Protein AF-A0AAP6BKR9-F1 (afdb_monomer_lite)

Structure (mmCIF, N/CA/C/O backbone):
data_AF-A0AAP6BKR9-F1
#
_entry.id   AF-A0AAP6BKR9-F1
#
loop_
_atom_site.group_PDB
_atom_site.id
_atom_site.type_symbol
_atom_site.label_atom_id
_atom_site.label_alt_id
_atom_site.label_comp_id
_atom_site.label_asym_id
_atom_site.label_entity_id
_atom_site.label_seq_id
_atom_site.pdbx_PDB_ins_code
_atom_site.Cartn_x
_atom_site.Cartn_y
_at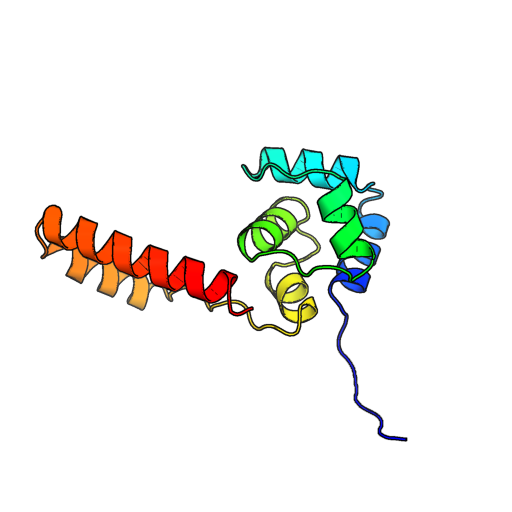om_site.Cartn_z
_atom_site.occupancy
_atom_site.B_iso_or_equiv
_atom_site.auth_seq_id
_atom_site.auth_comp_id
_atom_site.auth_asym_id
_atom_site.auth_atom_id
_atom_site.pdbx_PDB_model_num
ATOM 1 N N . MET A 1 1 ? 25.954 -23.063 -16.601 1.00 38.00 1 MET A N 1
ATOM 2 C CA . MET A 1 1 ? 24.971 -21.984 -16.818 1.00 38.00 1 MET A CA 1
ATOM 3 C C . MET A 1 1 ? 23.671 -22.504 -16.252 1.00 38.00 1 MET A C 1
ATOM 5 O O . MET A 1 1 ? 23.069 -23.370 -16.869 1.00 38.00 1 MET A O 1
ATOM 9 N N . SER A 1 2 ? 23.366 -22.144 -15.009 1.00 35.78 2 SER A N 1
ATOM 10 C CA . SER A 1 2 ? 22.210 -22.693 -14.304 1.00 35.78 2 SER A CA 1
ATOM 11 C C . SER A 1 2 ? 20.960 -21.947 -14.748 1.00 35.78 2 SER A C 1
ATOM 13 O O . SER A 1 2 ? 20.797 -20.774 -14.435 1.00 35.78 2 SER A O 1
ATOM 15 N N . ASP A 1 3 ? 20.145 -22.659 -15.511 1.00 46.28 3 ASP A N 1
ATOM 16 C CA . ASP A 1 3 ? 18.734 -22.417 -15.776 1.00 46.28 3 ASP A CA 1
ATOM 17 C C . ASP A 1 3 ? 17.964 -22.350 -14.441 1.00 46.28 3 ASP A C 1
ATOM 19 O O . ASP A 1 3 ? 17.918 -23.332 -13.696 1.00 46.28 3 ASP A O 1
ATOM 23 N N . GLN A 1 4 ? 17.427 -21.177 -14.096 1.00 46.00 4 GLN A N 1
ATOM 24 C CA . GLN A 1 4 ? 16.384 -21.019 -13.082 1.00 46.00 4 GLN A CA 1
ATOM 25 C C . GLN A 1 4 ? 15.182 -20.381 -13.782 1.00 46.00 4 GLN A C 1
ATOM 27 O O . GLN A 1 4 ? 15.300 -19.310 -14.366 1.00 46.00 4 GLN A O 1
ATOM 32 N N . GLY A 1 5 ? 14.034 -21.061 -13.763 1.00 46.97 5 GLY A N 1
ATOM 33 C CA . GLY A 1 5 ? 12.778 -20.587 -14.350 1.00 46.97 5 GLY A CA 1
ATOM 34 C C . GLY A 1 5 ? 12.197 -19.417 -13.557 1.00 46.97 5 GLY A C 1
ATOM 35 O O . GLY A 1 5 ? 11.350 -19.609 -12.685 1.00 46.97 5 GLY A O 1
ATOM 36 N N . GLU A 1 6 ? 12.710 -18.221 -13.826 1.00 54.66 6 GLU A N 1
ATOM 37 C CA . GLU A 1 6 ? 12.473 -16.994 -13.066 1.00 54.66 6 GLU A CA 1
ATOM 38 C C . GLU A 1 6 ? 11.064 -16.429 -13.315 1.00 54.66 6 GLU A C 1
ATOM 40 O O . GLU A 1 6 ? 10.666 -16.153 -14.445 1.00 54.66 6 GLU A O 1
ATOM 45 N N . GLY A 1 7 ? 10.274 -16.284 -12.247 1.00 74.56 7 GLY A N 1
ATOM 46 C CA . GLY A 1 7 ? 8.974 -15.612 -12.306 1.00 74.56 7 GLY A CA 1
ATOM 47 C C . GLY A 1 7 ? 9.101 -14.110 -12.597 1.00 74.56 7 GLY A C 1
ATOM 48 O O . GLY A 1 7 ? 10.150 -13.520 -12.360 1.00 74.56 7 GLY A O 1
ATOM 49 N N . GLU A 1 8 ? 8.009 -13.497 -13.074 1.00 88.88 8 GLU A N 1
ATOM 50 C CA . GLU A 1 8 ? 7.897 -12.051 -13.347 1.00 88.88 8 GLU A CA 1
ATOM 51 C C . GLU A 1 8 ? 8.384 -11.212 -12.153 1.00 88.88 8 GLU A C 1
ATOM 53 O O . GLU A 1 8 ? 7.937 -11.420 -11.030 1.00 88.88 8 GLU A O 1
ATOM 58 N N . THR A 1 9 ? 9.267 -10.243 -12.385 1.00 91.62 9 THR A N 1
ATOM 59 C CA . THR A 1 9 ? 9.713 -9.261 -11.387 1.00 91.62 9 THR A CA 1
ATOM 60 C C . THR A 1 9 ? 8.705 -8.123 -11.221 1.00 91.62 9 THR A C 1
ATOM 62 O O . THR A 1 9 ? 7.895 -7.834 -12.101 1.00 91.62 9 THR A O 1
ATOM 65 N N . PHE A 1 10 ? 8.766 -7.391 -10.104 1.00 93.56 10 PHE A N 1
ATOM 66 C CA . PHE A 1 10 ? 7.837 -6.284 -9.863 1.00 93.56 10 PHE A CA 1
ATOM 67 C C . PHE A 1 10 ? 7.962 -5.175 -10.918 1.00 93.56 10 PHE A C 1
ATOM 69 O O . PHE A 1 10 ? 6.963 -4.565 -11.292 1.00 93.56 10 PHE A O 1
ATOM 76 N N . ALA A 1 11 ? 9.175 -4.925 -11.419 1.00 94.44 11 ALA A N 1
ATOM 77 C CA . ALA A 1 11 ? 9.405 -3.954 -12.483 1.00 94.44 11 ALA A CA 1
ATOM 78 C C . ALA A 1 11 ? 8.710 -4.376 -13.790 1.00 94.44 11 ALA A C 1
ATOM 80 O O . ALA A 1 11 ? 8.082 -3.540 -14.437 1.00 94.44 11 ALA A O 1
ATOM 81 N N . GLU A 1 12 ? 8.752 -5.665 -14.136 1.00 94.94 12 GLU A N 1
ATOM 82 C CA . GLU A 1 12 ? 8.056 -6.227 -15.302 1.00 94.94 12 GLU A CA 1
ATOM 83 C C . GLU A 1 12 ? 6.536 -6.197 -15.121 1.00 94.94 12 GLU A C 1
ATOM 85 O O . GLU A 1 12 ? 5.826 -5.720 -16.007 1.00 94.94 12 GLU A O 1
ATOM 90 N N . ALA A 1 13 ? 6.036 -6.586 -13.943 1.00 95.38 13 ALA A N 1
ATOM 91 C CA . ALA A 1 13 ? 4.616 -6.494 -13.613 1.00 95.38 13 ALA A CA 1
ATOM 92 C C . ALA A 1 13 ? 4.107 -5.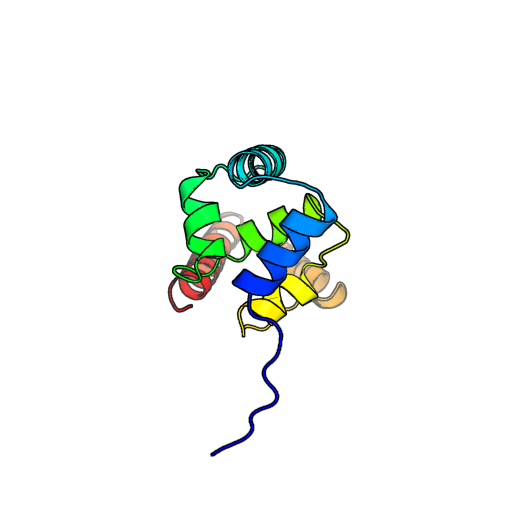046 -13.696 1.00 95.38 13 ALA A C 1
ATOM 94 O O . ALA A 1 13 ? 3.027 -4.785 -14.231 1.00 95.38 13 ALA A O 1
ATOM 95 N N . LEU A 1 14 ? 4.893 -4.083 -13.204 1.00 96.44 14 LEU A N 1
ATOM 96 C CA . LEU A 1 14 ? 4.560 -2.663 -13.270 1.00 96.44 14 LEU A CA 1
ATOM 97 C C . LEU A 1 14 ? 4.642 -2.120 -14.704 1.00 96.44 14 LEU A C 1
ATOM 99 O O . LEU A 1 14 ? 3.811 -1.299 -15.087 1.00 96.44 14 LEU A O 1
ATOM 103 N N . ALA A 1 15 ? 5.603 -2.574 -15.510 1.00 96.81 15 ALA A N 1
ATOM 104 C CA . ALA A 1 15 ? 5.694 -2.217 -16.924 1.00 96.81 15 ALA A CA 1
ATOM 105 C C . ALA A 1 15 ? 4.487 -2.747 -17.714 1.00 96.81 15 ALA A C 1
ATOM 107 O O . ALA A 1 15 ? 3.874 -1.995 -18.473 1.00 96.81 15 ALA A O 1
ATOM 108 N N . ALA A 1 16 ? 4.087 -3.997 -17.473 1.00 96.81 16 ALA A N 1
ATOM 109 C CA . ALA A 1 16 ? 2.878 -4.579 -18.043 1.00 96.81 16 ALA A CA 1
ATOM 110 C C . ALA A 1 16 ? 1.621 -3.815 -17.601 1.00 96.81 16 ALA A C 1
ATOM 112 O O . ALA A 1 16 ? 0.743 -3.560 -18.419 1.00 96.81 16 ALA A O 1
ATOM 113 N N . LEU A 1 17 ? 1.543 -3.390 -16.334 1.00 97.44 17 LEU A N 1
ATOM 114 C CA . LEU A 1 17 ? 0.442 -2.566 -15.825 1.00 97.44 17 LEU A CA 1
ATOM 115 C C . LEU A 1 17 ? 0.361 -1.226 -16.553 1.00 97.44 17 LEU A C 1
ATOM 117 O O . LEU A 1 17 ? -0.722 -0.826 -16.979 1.00 97.44 17 LEU A O 1
ATOM 121 N N . LYS A 1 18 ? 1.496 -0.545 -16.725 1.00 97.31 18 LYS A N 1
ATOM 122 C CA . LYS A 1 18 ? 1.561 0.723 -17.460 1.00 97.31 18 LYS A CA 1
ATOM 123 C C . LYS A 1 18 ? 1.103 0.571 -18.901 1.00 97.31 18 LYS A C 1
ATOM 125 O O . LYS A 1 18 ? 0.340 1.411 -19.360 1.00 97.31 18 LYS A O 1
ATOM 130 N N . ALA A 1 19 ? 1.542 -0.488 -19.578 1.00 97.56 19 ALA A N 1
ATOM 131 C CA . ALA A 1 19 ? 1.148 -0.773 -20.951 1.00 97.56 19 ALA A CA 1
ATOM 132 C C . ALA A 1 19 ? -0.350 -1.108 -21.060 1.00 97.56 19 ALA A C 1
ATOM 134 O O . ALA A 1 19 ? -1.037 -0.569 -21.918 1.00 97.56 19 ALA A O 1
ATOM 135 N N . GLU A 1 20 ? -0.872 -1.943 -20.158 1.00 97.75 20 GLU A N 1
ATOM 136 C CA . GLU A 1 20 ? -2.275 -2.379 -20.163 1.00 97.75 20 GLU A CA 1
ATOM 137 C C . GLU A 1 20 ? -3.260 -1.231 -19.902 1.00 97.75 20 GLU A C 1
ATOM 139 O O . GLU A 1 20 ? -4.370 -1.218 -20.434 1.00 97.75 20 GLU A O 1
ATOM 144 N N . TYR A 1 21 ? -2.880 -0.279 -19.049 1.00 96.75 21 TYR A N 1
ATOM 145 C CA . TYR A 1 21 ? -3.738 0.846 -18.673 1.00 96.75 21 TYR A CA 1
ATOM 146 C C . TYR A 1 21 ? -3.386 2.163 -19.370 1.00 96.75 21 TYR A C 1
ATOM 148 O O . TYR A 1 21 ? -4.094 3.144 -19.144 1.00 96.75 21 TYR A O 1
ATOM 156 N N . ASP A 1 22 ? -2.317 2.184 -20.168 1.00 97.44 22 ASP A N 1
ATOM 157 C CA . ASP A 1 22 ? -1.732 3.376 -20.791 1.00 97.44 22 ASP A CA 1
ATOM 158 C C . ASP A 1 22 ? -1.525 4.527 -19.784 1.00 97.44 22 ASP A C 1
ATOM 160 O O . ASP A 1 22 ? -2.064 5.629 -19.905 1.00 97.44 22 ASP A O 1
ATOM 164 N N . VAL A 1 23 ? -0.795 4.239 -18.699 1.00 97.62 23 VAL A N 1
ATOM 165 C CA . VAL A 1 23 ? -0.579 5.185 -17.589 1.00 97.62 23 VAL A CA 1
ATOM 166 C C . VAL A 1 23 ? 0.892 5.512 -17.360 1.00 97.62 23 VAL A C 1
ATOM 168 O O . VAL A 1 23 ? 1.773 4.658 -17.421 1.00 97.62 23 VAL A O 1
ATOM 171 N N . SER A 1 24 ? 1.150 6.774 -17.013 1.00 97.31 24 SER A N 1
ATOM 172 C CA . SER A 1 24 ? 2.464 7.259 -16.583 1.00 97.31 24 SER A CA 1
ATOM 173 C C . SER A 1 24 ? 2.686 7.081 -15.075 1.00 97.31 24 SER A C 1
ATOM 175 O O . SER A 1 24 ? 1.746 6.850 -14.313 1.00 97.31 24 SER A O 1
ATOM 177 N N . ASP A 1 25 ? 3.927 7.265 -14.611 1.00 96.69 25 ASP A N 1
ATOM 178 C CA . ASP A 1 25 ? 4.266 7.244 -13.176 1.00 96.69 25 ASP A CA 1
ATOM 179 C C . ASP A 1 25 ? 3.482 8.271 -12.355 1.00 96.69 25 ASP A C 1
ATOM 181 O O . ASP A 1 25 ? 3.029 7.983 -11.246 1.00 96.69 25 ASP A O 1
ATOM 185 N N . SER A 1 26 ? 3.292 9.468 -12.913 1.00 96.62 26 SER A N 1
ATOM 186 C CA . SER A 1 26 ? 2.506 10.532 -12.285 1.00 96.62 26 SER A CA 1
ATOM 187 C C . SER A 1 26 ? 1.031 10.155 -12.184 1.00 96.62 26 SER A C 1
ATOM 189 O O . SER A 1 26 ? 0.386 10.453 -11.180 1.00 96.62 26 SER A O 1
ATOM 191 N N . GLU A 1 27 ? 0.499 9.465 -13.197 1.00 97.44 27 GLU A N 1
ATOM 192 C CA . GLU A 1 27 ? -0.882 8.986 -13.177 1.00 97.44 27 GLU A CA 1
ATOM 193 C C . GLU A 1 27 ? -1.078 7.859 -12.163 1.00 97.44 27 GLU A C 1
ATOM 195 O O . GLU A 1 27 ? -2.061 7.863 -11.422 1.00 97.44 27 GLU A O 1
ATOM 200 N N . ILE A 1 28 ? -0.121 6.933 -12.075 1.00 96.69 28 ILE A N 1
ATOM 201 C CA . ILE A 1 28 ? -0.103 5.898 -11.040 1.00 96.69 28 ILE A CA 1
ATOM 202 C C . ILE A 1 28 ? -0.112 6.561 -9.659 1.00 96.69 28 ILE A C 1
ATOM 204 O O . ILE A 1 28 ? -1.031 6.313 -8.881 1.00 96.69 28 ILE A O 1
ATOM 208 N N . ALA A 1 29 ? 0.824 7.472 -9.372 1.00 96.62 29 ALA A N 1
ATOM 209 C CA . ALA A 1 29 ? 0.878 8.175 -8.087 1.00 96.62 29 ALA A CA 1
ATOM 210 C C . ALA A 1 29 ? -0.451 8.880 -7.742 1.00 96.62 29 ALA A C 1
ATOM 212 O O . ALA A 1 29 ? -0.952 8.738 -6.626 1.00 96.62 29 ALA A O 1
ATOM 213 N N . ARG A 1 30 ? -1.079 9.551 -8.720 1.00 97.12 30 ARG A N 1
ATOM 214 C CA . ARG A 1 30 ? -2.393 10.198 -8.560 1.00 97.12 30 ARG A CA 1
ATOM 215 C C . ARG A 1 30 ? -3.508 9.202 -8.230 1.00 97.12 30 ARG A C 1
ATOM 217 O O . ARG A 1 30 ? -4.393 9.506 -7.432 1.00 97.12 30 ARG A O 1
ATOM 224 N N . ARG A 1 31 ? -3.518 8.019 -8.850 1.00 96.75 31 ARG A N 1
ATOM 225 C CA . ARG A 1 31 ? -4.526 6.985 -8.558 1.00 96.75 31 ARG A CA 1
ATOM 226 C C . ARG A 1 31 ? -4.317 6.347 -7.191 1.00 96.75 31 ARG A C 1
ATOM 228 O O . ARG A 1 31 ? -5.305 6.059 -6.523 1.00 96.75 31 ARG A O 1
ATOM 235 N N . LEU A 1 32 ? -3.070 6.174 -6.758 1.00 95.31 32 LEU A N 1
ATOM 236 C CA . LEU A 1 32 ? -2.754 5.648 -5.429 1.00 95.31 32 LEU A CA 1
ATOM 237 C C . LEU A 1 32 ? -3.139 6.644 -4.327 1.00 95.31 32 LEU A C 1
ATOM 239 O O . LEU A 1 32 ? -3.648 6.229 -3.287 1.00 95.31 32 LEU A O 1
ATOM 243 N N . GLU A 1 33 ? -3.027 7.949 -4.583 1.00 94.50 33 GLU A N 1
ATOM 244 C CA . GLU A 1 33 ? -3.520 8.976 -3.657 1.00 94.50 33 GLU A CA 1
ATOM 245 C C . GLU A 1 33 ? -5.034 8.848 -3.417 1.00 94.50 33 GLU A C 1
ATOM 247 O O . GLU A 1 33 ? -5.488 8.953 -2.279 1.00 94.50 33 GLU A O 1
ATOM 252 N N . LYS A 1 34 ? -5.820 8.498 -4.449 1.00 94.06 34 LYS A N 1
ATOM 253 C CA . LYS A 1 34 ? -7.261 8.205 -4.300 1.00 94.06 34 LYS A CA 1
ATOM 254 C C . LYS A 1 34 ? -7.549 6.953 -3.463 1.00 94.06 34 LYS A C 1
ATOM 256 O O . LYS A 1 34 ? -8.658 6.820 -2.959 1.00 94.06 34 LYS A O 1
ATOM 261 N N . GLN A 1 35 ? -6.572 6.059 -3.309 1.00 91.44 35 GLN A N 1
ATOM 262 C CA . GLN A 1 35 ? -6.636 4.894 -2.417 1.00 91.44 35 GLN A CA 1
ATOM 263 C C . GLN A 1 35 ? -6.122 5.213 -1.001 1.00 91.44 35 GLN A C 1
ATOM 265 O O . GLN A 1 35 ? -5.942 4.310 -0.189 1.00 91.44 35 GLN A O 1
ATOM 270 N N . GLY A 1 36 ? -5.868 6.491 -0.695 1.00 89.81 36 GLY A N 1
ATOM 271 C CA . GLY A 1 36 ? -5.374 6.939 0.606 1.00 89.81 36 GLY A CA 1
ATOM 272 C C . GLY A 1 36 ? -3.857 6.837 0.776 1.00 89.81 36 GLY A C 1
ATOM 273 O O . GLY A 1 36 ? -3.365 7.044 1.883 1.00 89.81 36 GLY A O 1
ATOM 274 N N . LEU A 1 37 ? -3.104 6.549 -0.293 1.00 91.06 37 LEU A N 1
ATOM 275 C CA . LEU A 1 37 ? -1.651 6.408 -0.242 1.00 91.06 37 LEU A CA 1
ATOM 276 C C . LEU A 1 37 ? -0.951 7.511 -1.045 1.00 91.06 37 LEU A C 1
ATOM 278 O O . LEU A 1 37 ? -0.878 7.469 -2.272 1.00 91.06 37 LEU A O 1
ATOM 282 N N . LYS A 1 38 ? -0.398 8.502 -0.339 1.00 92.88 38 LYS A N 1
ATOM 283 C CA . LYS A 1 38 ? 0.305 9.633 -0.956 1.00 92.88 38 LYS A CA 1
ATOM 284 C C . LYS A 1 38 ? 1.759 9.282 -1.275 1.00 92.88 38 LYS A C 1
ATOM 286 O O . LYS A 1 38 ? 2.541 8.975 -0.380 1.00 92.88 38 LYS A O 1
ATOM 291 N N . LEU A 1 39 ? 2.128 9.374 -2.551 1.00 93.38 39 LEU A N 1
ATOM 292 C CA . LEU A 1 39 ? 3.445 9.005 -3.079 1.00 93.38 39 LEU A CA 1
ATOM 293 C C . LEU A 1 39 ? 3.870 9.997 -4.166 1.00 93.38 39 LEU A C 1
ATOM 295 O O . LEU A 1 39 ? 3.028 10.635 -4.793 1.00 93.38 39 LEU A O 1
ATOM 299 N N . SER A 1 40 ? 5.171 10.101 -4.438 1.00 94.62 40 SER A N 1
ATOM 300 C CA . SER A 1 40 ? 5.674 10.864 -5.585 1.00 94.62 40 SER A CA 1
ATOM 301 C C . SER A 1 40 ? 5.793 9.984 -6.834 1.00 94.62 40 SER A C 1
ATOM 303 O O . SER A 1 40 ? 6.051 8.784 -6.735 1.00 94.62 40 SER A O 1
ATOM 305 N N . ALA A 1 41 ? 5.707 10.587 -8.024 1.00 94.69 41 ALA A N 1
ATOM 306 C CA . ALA A 1 41 ? 6.009 9.896 -9.284 1.00 94.69 41 ALA A CA 1
ATOM 307 C C . ALA A 1 41 ? 7.435 9.306 -9.291 1.00 94.69 41 ALA A C 1
ATOM 309 O O . ALA A 1 41 ? 7.671 8.236 -9.843 1.00 94.69 41 ALA A O 1
ATOM 310 N N . ALA A 1 42 ? 8.381 9.957 -8.602 1.00 95.50 42 ALA A N 1
ATOM 311 C CA . ALA A 1 42 ? 9.740 9.450 -8.434 1.00 95.50 42 ALA A CA 1
ATOM 312 C C . ALA A 1 42 ? 9.783 8.110 -7.677 1.00 95.50 42 ALA A C 1
ATOM 314 O O . ALA A 1 42 ? 10.576 7.241 -8.034 1.00 95.50 42 ALA A O 1
ATOM 315 N N . ALA A 1 43 ? 8.921 7.906 -6.673 1.00 94.69 43 ALA A N 1
ATOM 316 C CA . ALA A 1 43 ? 8.822 6.626 -5.972 1.00 94.69 43 ALA A CA 1
ATOM 317 C C . ALA A 1 43 ? 8.373 5.499 -6.919 1.00 94.69 43 ALA A C 1
ATOM 319 O O . ALA A 1 43 ? 8.987 4.435 -6.929 1.00 94.69 43 ALA A O 1
ATOM 320 N N . VAL A 1 44 ? 7.382 5.767 -7.776 1.00 95.44 44 VAL A N 1
ATOM 321 C CA . VAL A 1 44 ? 6.905 4.815 -8.797 1.00 95.44 44 VAL A CA 1
ATOM 322 C C . VAL A 1 44 ? 7.986 4.529 -9.846 1.00 95.44 44 VAL A C 1
ATOM 324 O O . VAL A 1 44 ? 8.206 3.378 -10.233 1.00 95.44 44 VAL A O 1
ATOM 327 N N . ASN A 1 45 ? 8.737 5.554 -10.253 1.00 95.81 45 ASN A N 1
ATOM 328 C CA . ASN A 1 45 ? 9.875 5.389 -11.153 1.00 95.81 45 ASN A CA 1
ATOM 329 C C . ASN A 1 45 ? 10.977 4.513 -10.526 1.00 95.81 45 ASN A C 1
ATOM 331 O O . ASN A 1 45 ? 11.538 3.649 -11.194 1.00 95.81 45 ASN A O 1
ATOM 335 N N . HIS A 1 46 ? 11.261 4.654 -9.225 1.00 96.19 46 HIS A N 1
ATOM 336 C CA . HIS A 1 46 ? 12.201 3.759 -8.539 1.00 96.19 46 HIS A CA 1
ATOM 337 C C . HIS A 1 46 ? 11.757 2.292 -8.570 1.00 96.19 46 HIS A C 1
ATOM 339 O O . HIS A 1 46 ? 12.620 1.422 -8.692 1.00 96.19 46 HIS A O 1
ATOM 345 N N . TRP A 1 47 ? 10.452 2.017 -8.504 1.00 95.25 47 TRP A N 1
ATOM 346 C CA . TRP A 1 47 ? 9.916 0.661 -8.663 1.00 95.25 47 TRP A CA 1
ATOM 347 C C . TRP A 1 47 ? 10.053 0.157 -10.099 1.00 95.25 47 TRP A C 1
ATOM 349 O O . TR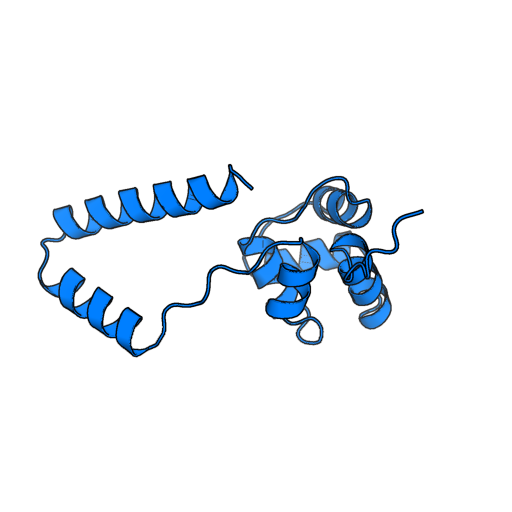P A 1 47 ? 10.462 -0.977 -10.321 1.00 95.25 47 TRP A O 1
ATOM 359 N N . SER A 1 48 ? 9.786 1.028 -11.072 1.00 93.62 48 SER A N 1
ATOM 360 C CA . SER A 1 48 ? 9.898 0.713 -12.503 1.00 93.62 48 SER A CA 1
ATOM 361 C C . SER A 1 48 ? 11.327 0.387 -12.925 1.00 93.62 48 SER A C 1
ATOM 363 O O . SER A 1 48 ? 11.547 -0.441 -13.797 1.00 93.62 48 SER A O 1
ATOM 365 N N . LEU A 1 49 ? 12.306 1.026 -12.284 1.00 91.88 49 LEU A N 1
ATOM 366 C CA . LEU A 1 49 ? 13.729 0.771 -12.497 1.00 91.88 49 LEU A CA 1
ATOM 367 C C . LEU A 1 49 ? 14.264 -0.402 -11.657 1.00 91.88 49 LEU A C 1
ATOM 369 O O . LEU A 1 49 ? 15.473 -0.621 -11.645 1.00 91.88 49 LEU A O 1
ATOM 373 N N . GLY A 1 50 ? 13.417 -1.080 -10.875 1.00 89.50 50 GLY A N 1
ATOM 374 C CA . GLY A 1 50 ? 13.835 -2.149 -9.961 1.00 89.50 50 GLY A CA 1
ATOM 375 C C . GLY A 1 50 ? 14.744 -1.686 -8.813 1.00 89.50 50 GLY A C 1
ATOM 376 O O . GLY A 1 50 ? 15.317 -2.507 -8.107 1.00 89.50 50 GLY A O 1
ATOM 377 N N . LYS A 1 51 ? 14.888 -0.371 -8.593 1.00 88.44 51 LYS A N 1
ATOM 378 C CA . LYS A 1 51 ? 15.763 0.198 -7.550 1.00 88.44 51 LYS A CA 1
ATOM 379 C C . LYS A 1 51 ? 15.190 0.027 -6.145 1.00 88.44 51 LYS A C 1
ATOM 381 O O . LYS A 1 51 ? 15.935 0.106 -5.172 1.00 88.44 51 LYS A O 1
ATOM 386 N N . ARG A 1 52 ? 13.867 -0.113 -6.031 1.00 88.25 52 ARG A N 1
ATOM 387 C CA . ARG A 1 52 ? 13.145 -0.348 -4.775 1.00 88.25 52 ARG A CA 1
ATOM 388 C C . ARG A 1 52 ? 11.954 -1.258 -5.024 1.00 88.25 52 ARG A C 1
ATOM 390 O O . ARG A 1 52 ? 11.314 -1.157 -6.066 1.00 88.25 52 ARG A O 1
ATOM 397 N N . VAL A 1 53 ? 11.618 -2.065 -4.028 1.00 88.06 53 VAL A N 1
ATOM 398 C CA . VAL A 1 53 ? 10.366 -2.826 -3.989 1.00 88.06 53 VAL A CA 1
ATOM 399 C C . VAL A 1 53 ? 9.314 -1.974 -3.266 1.00 88.06 53 VAL A C 1
ATOM 401 O O . VAL A 1 53 ? 9.646 -1.341 -2.259 1.00 88.06 53 VAL A O 1
ATOM 404 N N . PRO A 1 54 ? 8.069 -1.880 -3.762 1.00 90.44 54 PRO A N 1
ATOM 405 C CA . PRO A 1 54 ? 6.999 -1.211 -3.029 1.00 90.44 54 PRO A CA 1
ATOM 406 C C . PRO A 1 54 ? 6.671 -1.943 -1.726 1.00 90.44 54 PRO A C 1
ATOM 408 O O . PRO A 1 54 ? 6.803 -3.162 -1.617 1.00 90.44 54 PRO A O 1
ATOM 411 N N . ARG A 1 55 ? 6.182 -1.187 -0.747 1.00 88.69 55 ARG A N 1
ATOM 412 C CA . ARG A 1 55 ? 5.632 -1.744 0.490 1.00 88.69 55 ARG A CA 1
ATOM 413 C C . ARG A 1 55 ? 4.271 -2.410 0.246 1.00 88.69 55 ARG A C 1
ATOM 415 O O . ARG A 1 55 ? 3.617 -2.181 -0.773 1.00 88.69 55 ARG A O 1
ATOM 422 N N . SER A 1 56 ? 3.836 -3.223 1.206 1.00 87.31 56 SER A N 1
ATOM 423 C CA . SER A 1 56 ? 2.576 -3.976 1.144 1.00 87.31 56 SER A CA 1
ATOM 424 C C . SER A 1 56 ? 1.343 -3.088 0.942 1.00 87.31 56 SER A C 1
ATOM 426 O O . SER A 1 56 ? 0.431 -3.455 0.202 1.00 87.31 56 SER A O 1
ATOM 428 N N . ASP A 1 57 ? 1.315 -1.911 1.570 1.00 88.62 57 ASP A N 1
ATOM 429 C CA . ASP A 1 57 ? 0.262 -0.904 1.395 1.00 88.62 57 ASP A CA 1
ATOM 430 C C . ASP A 1 57 ? 0.182 -0.399 -0.055 1.00 88.62 57 ASP A C 1
ATOM 432 O O . ASP A 1 57 ? -0.904 -0.333 -0.630 1.00 88.62 57 ASP A O 1
ATOM 436 N N . ALA A 1 58 ? 1.328 -0.126 -0.680 1.00 93.00 58 ALA A N 1
ATOM 437 C CA . ALA A 1 58 ? 1.428 0.279 -2.076 1.00 93.00 58 ALA A CA 1
ATOM 438 C C . ALA A 1 58 ? 0.984 -0.826 -3.035 1.00 93.00 58 ALA A C 1
ATOM 440 O O . ALA A 1 58 ? 0.281 -0.536 -4.001 1.00 93.00 58 ALA A O 1
ATOM 441 N N . ILE A 1 59 ? 1.326 -2.086 -2.759 1.00 92.81 59 ILE A N 1
ATOM 442 C CA . ILE A 1 59 ? 0.884 -3.226 -3.576 1.00 92.81 59 ILE A CA 1
ATOM 443 C C . ILE A 1 59 ? -0.642 -3.387 -3.514 1.00 92.81 59 ILE A C 1
ATOM 445 O O . ILE A 1 59 ? -1.292 -3.556 -4.548 1.00 92.81 59 ILE A O 1
ATOM 449 N N . ARG A 1 60 ? -1.234 -3.263 -2.321 1.00 91.94 60 ARG A N 1
ATOM 450 C CA . ARG A 1 60 ? -2.695 -3.278 -2.139 1.00 91.94 60 ARG A CA 1
ATOM 451 C C . ARG A 1 60 ? -3.372 -2.117 -2.855 1.00 91.94 60 ARG A C 1
ATOM 453 O O . ARG A 1 60 ? -4.345 -2.329 -3.574 1.00 91.94 60 ARG A O 1
ATOM 460 N N . ALA A 1 61 ? -2.832 -0.908 -2.707 1.00 94.94 61 ALA A N 1
ATOM 461 C CA . ALA A 1 61 ? -3.340 0.279 -3.387 1.00 94.94 61 ALA A CA 1
ATOM 462 C C . ALA A 1 61 ? -3.264 0.134 -4.918 1.00 94.94 61 ALA A C 1
ATOM 464 O O . ALA A 1 61 ? -4.208 0.503 -5.614 1.00 94.94 61 ALA A O 1
ATOM 465 N N . LEU A 1 62 ? -2.183 -0.453 -5.447 1.00 95.56 62 LEU A N 1
ATOM 466 C CA . LEU A 1 62 ? -2.051 -0.775 -6.869 1.00 95.56 62 LEU A CA 1
ATOM 467 C C . LEU A 1 62 ? -3.117 -1.770 -7.322 1.00 95.56 62 LEU A C 1
ATOM 469 O O . LEU A 1 62 ? -3.802 -1.496 -8.301 1.00 95.56 62 LEU A O 1
ATOM 473 N N . SER A 1 63 ? -3.308 -2.879 -6.605 1.00 95.00 63 SER A N 1
ATOM 474 C CA . SER A 1 63 ? -4.330 -3.868 -6.972 1.00 95.00 63 SER A CA 1
ATOM 475 C C . SER A 1 63 ? -5.744 -3.283 -6.937 1.00 95.00 63 SER A C 1
ATOM 477 O O . SER A 1 63 ? -6.560 -3.628 -7.789 1.00 95.00 63 SER A O 1
ATOM 479 N N . ALA A 1 64 ? -6.040 -2.397 -5.983 1.00 94.88 64 ALA A N 1
ATOM 480 C CA . ALA A 1 64 ? -7.329 -1.716 -5.902 1.00 94.88 64 ALA A CA 1
ATOM 481 C C . ALA A 1 64 ? -7.525 -0.706 -7.049 1.00 94.88 64 ALA A C 1
ATOM 483 O O . ALA A 1 64 ? -8.605 -0.627 -7.633 1.00 94.88 64 ALA A O 1
ATOM 484 N N . ALA A 1 65 ? -6.481 0.053 -7.404 1.00 96.25 65 ALA A N 1
ATOM 485 C CA . ALA A 1 65 ? -6.525 1.041 -8.483 1.00 96.25 65 ALA A CA 1
ATOM 486 C C . ALA A 1 65 ? -6.473 0.420 -9.893 1.00 96.25 65 ALA A C 1
ATOM 488 O O . ALA A 1 65 ? -6.954 1.032 -10.852 1.00 96.25 65 ALA A O 1
ATOM 489 N N . PHE A 1 66 ? -5.900 -0.780 -10.021 1.00 96.81 66 PHE A N 1
ATOM 490 C CA . PHE A 1 66 ? -5.680 -1.491 -11.281 1.00 96.81 66 PHE A CA 1
ATOM 491 C C . PHE A 1 66 ? -6.124 -2.964 -11.172 1.00 96.81 66 PHE A C 1
ATOM 493 O O . PHE A 1 66 ? -5.285 -3.865 -11.139 1.00 96.81 66 PHE A O 1
ATOM 500 N N . PRO A 1 67 ? -7.444 -3.248 -11.163 1.00 94.19 67 PRO A N 1
ATOM 501 C CA . PRO A 1 67 ? -7.977 -4.575 -10.829 1.00 94.19 67 PRO A CA 1
ATOM 502 C C . PRO A 1 67 ? -7.546 -5.740 -11.737 1.00 94.19 67 PRO A C 1
ATOM 504 O O . PRO A 1 67 ? -7.648 -6.893 -11.325 1.00 94.19 67 PRO A O 1
ATOM 507 N N . LYS A 1 68 ? -7.048 -5.479 -12.958 1.00 94.88 68 LYS A N 1
ATOM 508 C CA . LYS A 1 68 ? -6.474 -6.517 -13.840 1.00 94.88 68 LYS A CA 1
ATOM 509 C C . LYS A 1 68 ? -5.156 -7.089 -13.292 1.00 94.88 68 LYS A C 1
ATOM 511 O O . LYS A 1 68 ? -4.746 -8.177 -13.688 1.00 94.88 68 LYS A O 1
ATOM 516 N N . PHE A 1 69 ? -4.499 -6.378 -12.375 1.00 94.50 69 PHE A N 1
ATOM 517 C CA . PHE A 1 69 ? -3.275 -6.803 -11.701 1.00 94.50 69 PHE A CA 1
ATOM 518 C C . PHE A 1 69 ? -3.596 -7.128 -10.245 1.00 94.50 69 PHE A C 1
ATOM 520 O O . PHE A 1 69 ? -3.565 -6.266 -9.372 1.00 94.50 69 PHE A O 1
ATOM 527 N N . SER A 1 70 ? -3.933 -8.395 -9.997 1.00 92.00 70 SER A N 1
ATOM 528 C CA . SER A 1 70 ? -4.282 -8.880 -8.657 1.00 92.00 70 SER A CA 1
ATOM 529 C C . SER A 1 70 ? -3.163 -8.651 -7.635 1.00 92.00 70 SER A C 1
ATOM 531 O O . SER A 1 70 ? -1.981 -8.771 -7.968 1.00 92.00 70 SER A O 1
ATOM 533 N N . GLU A 1 71 ? -3.549 -8.450 -6.374 1.00 90.56 71 GLU A N 1
ATOM 534 C CA . GLU A 1 71 ? -2.640 -8.388 -5.224 1.00 90.56 71 GLU A CA 1
ATOM 535 C C . GLU A 1 71 ? -1.678 -9.587 -5.211 1.00 90.56 71 GLU A C 1
ATOM 537 O O . GLU A 1 71 ? -0.473 -9.404 -5.067 1.00 90.56 71 GLU A O 1
ATOM 542 N N . LEU A 1 72 ? -2.176 -10.802 -5.475 1.00 86.38 72 LEU A N 1
ATOM 543 C CA . LEU A 1 72 ? -1.357 -12.016 -5.522 1.00 86.38 72 LEU A CA 1
ATOM 544 C C . LEU A 1 72 ? -0.233 -11.931 -6.566 1.00 86.38 72 LEU A C 1
ATOM 546 O O . LEU A 1 72 ? 0.914 -12.219 -6.234 1.00 86.38 72 LEU A O 1
ATOM 550 N N . ARG A 1 73 ? -0.551 -11.524 -7.803 1.00 90.31 73 ARG A N 1
ATOM 551 C CA . ARG A 1 73 ? 0.444 -11.332 -8.875 1.00 90.31 73 ARG A CA 1
ATOM 552 C C . ARG A 1 73 ? 1.482 -10.286 -8.478 1.00 90.31 73 ARG A C 1
ATOM 554 O O . ARG A 1 73 ? 2.674 -10.547 -8.582 1.00 90.31 73 ARG A O 1
ATOM 561 N N . LEU A 1 74 ? 1.032 -9.126 -7.996 1.00 91.19 74 LEU A N 1
ATOM 562 C CA . LEU A 1 74 ? 1.929 -8.026 -7.643 1.00 91.19 74 LEU A CA 1
ATOM 563 C C . LEU A 1 74 ? 2.853 -8.389 -6.472 1.00 91.19 74 LEU A C 1
ATOM 565 O O . LEU A 1 74 ? 4.032 -8.055 -6.517 1.00 91.19 74 LEU A O 1
ATOM 569 N N . PHE A 1 75 ? 2.363 -9.110 -5.456 1.00 88.94 75 PHE A N 1
ATOM 570 C CA . PHE A 1 75 ? 3.220 -9.620 -4.382 1.00 88.94 75 PHE A CA 1
ATOM 571 C C . PHE A 1 75 ? 4.169 -10.711 -4.870 1.00 88.94 75 PHE A C 1
ATOM 573 O O . PHE A 1 75 ? 5.361 -10.619 -4.586 1.00 88.94 75 PHE A O 1
ATOM 580 N N . ALA A 1 76 ? 3.686 -11.696 -5.636 1.00 86.00 76 ALA A N 1
ATOM 581 C CA . ALA A 1 76 ? 4.538 -12.743 -6.201 1.00 86.00 76 ALA A CA 1
ATOM 582 C C . ALA A 1 76 ? 5.702 -12.142 -7.005 1.00 86.00 76 ALA A C 1
ATOM 584 O O . ALA A 1 76 ? 6.835 -12.603 -6.874 1.00 86.00 76 ALA A O 1
ATOM 585 N N . ALA A 1 77 ? 5.442 -11.043 -7.721 1.00 88.12 77 ALA A N 1
ATOM 586 C CA . ALA A 1 77 ? 6.445 -10.326 -8.493 1.00 88.12 77 ALA A CA 1
ATOM 587 C C . ALA A 1 77 ? 7.519 -9.617 -7.644 1.00 88.12 77 ALA A C 1
ATOM 589 O O . ALA A 1 77 ? 8.600 -9.286 -8.124 1.00 88.12 77 ALA A O 1
ATOM 590 N N . THR A 1 78 ? 7.279 -9.419 -6.346 1.00 85.44 78 THR A N 1
ATOM 591 C CA . THR A 1 78 ? 8.316 -8.945 -5.412 1.00 85.44 78 THR A CA 1
ATOM 592 C C . THR A 1 78 ? 9.246 -10.056 -4.911 1.00 85.44 78 THR A C 1
ATOM 594 O O . THR A 1 78 ? 10.116 -9.785 -4.084 1.00 85.44 78 THR A O 1
ATOM 597 N N . GLY A 1 79 ? 9.051 -11.305 -5.356 1.00 72.50 79 GLY A N 1
ATOM 598 C CA . GLY A 1 79 ? 9.728 -12.485 -4.808 1.00 72.50 79 GLY A CA 1
ATOM 599 C C . GLY A 1 79 ? 9.255 -12.851 -3.396 1.00 72.50 79 GLY A C 1
ATOM 600 O O . GLY A 1 79 ? 9.851 -13.704 -2.738 1.00 72.50 79 GLY A O 1
ATOM 601 N N . LYS A 1 80 ? 8.188 -12.205 -2.908 1.00 64.56 80 LYS A N 1
ATOM 602 C CA . LYS A 1 80 ? 7.658 -12.358 -1.550 1.00 64.56 80 LYS A CA 1
ATOM 603 C C . LYS A 1 80 ? 6.255 -12.939 -1.624 1.00 64.56 80 LYS A C 1
ATOM 605 O O . LYS A 1 80 ? 5.455 -12.581 -2.485 1.00 64.56 80 LYS A O 1
ATOM 610 N N . ARG A 1 81 ? 5.918 -13.830 -0.692 1.00 60.22 81 ARG A N 1
ATOM 611 C CA . ARG A 1 81 ? 4.516 -14.215 -0.503 1.00 60.22 81 ARG A CA 1
ATOM 612 C C . ARG A 1 81 ? 3.824 -13.118 0.307 1.00 60.22 81 ARG A C 1
ATOM 614 O O . ARG A 1 81 ? 4.395 -12.692 1.313 1.00 60.22 81 ARG A O 1
ATOM 621 N N . PRO A 1 82 ? 2.619 -12.673 -0.087 1.00 62.22 82 PRO A N 1
ATOM 622 C CA . PRO A 1 82 ? 1.852 -11.774 0.760 1.00 62.22 82 PRO A CA 1
ATOM 623 C C . PRO A 1 82 ? 1.609 -12.445 2.119 1.00 62.22 82 PRO A C 1
ATOM 625 O O . PRO A 1 82 ? 1.395 -13.665 2.155 1.00 62.22 82 PRO A O 1
ATOM 628 N N . PRO A 1 83 ? 1.593 -11.688 3.233 1.00 66.62 83 PRO A N 1
ATOM 629 C CA . PRO A 1 83 ? 1.026 -12.208 4.463 1.00 66.62 83 PRO A CA 1
ATOM 630 C C . PRO A 1 83 ? -0.406 -12.639 4.151 1.00 66.62 83 PRO A C 1
ATOM 632 O O . PRO A 1 83 ? -1.211 -11.830 3.682 1.00 66.62 83 PRO A O 1
ATOM 635 N N . ALA A 1 84 ? -0.702 -13.923 4.349 1.00 67.44 84 ALA A N 1
ATOM 636 C CA . ALA A 1 84 ? -2.030 -14.441 4.072 1.00 67.44 84 ALA A CA 1
ATOM 637 C C . ALA A 1 84 ? -3.057 -13.661 4.911 1.00 67.44 84 ALA A C 1
ATOM 639 O O . ALA A 1 84 ? -2.803 -13.405 6.096 1.00 67.44 84 ALA A O 1
ATOM 640 N N . PRO A 1 85 ? -4.207 -13.271 4.334 1.00 75.12 85 PRO A N 1
ATOM 641 C CA . PRO A 1 85 ? -5.265 -12.668 5.125 1.00 75.12 85 PRO A CA 1
ATOM 642 C C . PRO A 1 85 ? -5.677 -13.631 6.242 1.00 75.12 85 PRO A C 1
ATOM 644 O O . PRO A 1 85 ? -5.638 -14.854 6.078 1.00 75.12 85 PRO A O 1
ATOM 647 N N . LEU A 1 86 ? -6.094 -13.083 7.386 1.00 78.81 86 LEU A N 1
ATOM 648 C CA . LEU A 1 86 ? -6.738 -13.897 8.413 1.00 78.81 86 LEU A CA 1
ATOM 649 C C . LEU A 1 86 ? -7.965 -14.570 7.796 1.00 78.81 86 LEU A C 1
ATOM 651 O O . LEU A 1 86 ? -8.813 -13.884 7.218 1.00 78.81 86 LEU A O 1
ATOM 655 N N . SER A 1 87 ? -8.059 -15.895 7.934 1.00 85.69 87 SER A N 1
ATOM 656 C CA . SER A 1 87 ? -9.291 -16.607 7.601 1.00 85.69 87 SER A CA 1
ATOM 657 C C . SER A 1 87 ? -10.455 -16.046 8.431 1.00 85.69 87 SER A C 1
ATOM 659 O O . SER A 1 87 ? -10.208 -15.532 9.530 1.00 85.69 87 SER A O 1
ATOM 661 N N . PRO A 1 88 ? -11.707 -16.134 7.945 1.00 83.69 88 PRO A N 1
ATOM 662 C CA . PRO A 1 88 ? -12.877 -15.661 8.687 1.00 83.69 88 PRO A CA 1
ATOM 663 C C . PRO A 1 88 ? -12.904 -16.182 10.131 1.00 83.69 88 PRO A C 1
ATOM 665 O O . PRO A 1 88 ? -12.959 -15.379 11.057 1.00 83.69 88 PRO A O 1
ATOM 668 N N . ASP A 1 89 ? -12.685 -17.485 10.321 1.00 88.50 89 ASP A N 1
ATOM 669 C CA . ASP A 1 89 ? -12.663 -18.128 11.641 1.00 88.50 89 ASP A CA 1
ATOM 670 C C . ASP A 1 89 ? -11.576 -17.560 12.563 1.00 88.50 89 ASP A C 1
ATOM 672 O O . ASP A 1 89 ? -11.800 -17.331 13.749 1.00 88.50 89 ASP A O 1
ATOM 676 N N . ARG A 1 90 ? -10.374 -17.295 12.027 1.00 86.94 90 ARG A N 1
ATOM 677 C CA . ARG A 1 90 ? -9.274 -16.714 12.814 1.00 86.94 90 ARG A CA 1
ATOM 678 C C . ARG A 1 90 ? -9.543 -15.259 13.163 1.00 86.94 90 ARG A C 1
ATOM 680 O O . ARG A 1 90 ? -9.176 -14.820 14.248 1.00 86.94 90 ARG A O 1
ATOM 687 N N . ARG A 1 91 ? -10.161 -14.510 12.248 1.00 90.75 91 ARG A N 1
ATOM 688 C CA . ARG A 1 91 ? -10.576 -13.129 12.497 1.00 90.75 91 ARG A CA 1
ATOM 689 C C . ARG A 1 91 ? -11.622 -13.083 13.607 1.00 90.75 91 ARG A C 1
ATOM 691 O O . ARG A 1 91 ? -11.469 -12.282 14.521 1.00 90.75 91 ARG A O 1
ATOM 698 N N . GLU A 1 92 ? -12.634 -13.942 13.545 1.00 93.12 92 GLU A N 1
ATOM 699 C CA . GLU A 1 92 ? -13.681 -14.028 14.565 1.00 93.12 92 GLU A CA 1
ATOM 700 C C . GLU A 1 92 ? -13.113 -14.445 15.924 1.00 93.12 92 GLU A C 1
ATOM 702 O O . GLU A 1 92 ? -13.359 -13.771 16.922 1.00 93.12 92 GLU A O 1
ATOM 707 N N . ALA A 1 93 ? -12.276 -15.486 15.963 1.00 92.56 93 ALA A N 1
ATOM 708 C CA . ALA A 1 93 ? -11.618 -15.917 17.194 1.00 92.56 93 ALA A CA 1
ATOM 709 C C . ALA A 1 93 ? -10.772 -14.796 17.818 1.00 92.56 93 ALA A C 1
ATOM 711 O O . ALA A 1 93 ? -10.825 -14.579 19.025 1.00 92.56 93 ALA A O 1
ATOM 712 N N . MET A 1 94 ? -10.029 -14.044 17.001 1.00 93.69 94 MET A N 1
ATOM 713 C CA . MET A 1 94 ? -9.210 -12.937 17.492 1.00 93.69 94 MET A CA 1
ATOM 714 C C . MET A 1 94 ? -10.060 -11.795 18.058 1.00 93.69 94 MET A C 1
ATOM 716 O O . MET A 1 94 ? -9.723 -11.261 19.110 1.00 93.69 94 MET A O 1
ATOM 720 N N . LEU A 1 95 ? -11.171 -11.442 17.403 1.00 95.69 95 LEU A N 1
ATOM 721 C CA . LEU A 1 95 ? -12.101 -10.431 17.917 1.00 95.69 95 LEU A CA 1
ATOM 722 C C . LEU A 1 95 ? -12.732 -10.875 19.240 1.00 95.69 95 LEU A C 1
ATOM 724 O O . LEU A 1 95 ? -12.744 -10.105 20.194 1.00 95.69 95 LEU A O 1
ATOM 728 N N . LYS A 1 96 ? -13.145 -12.143 19.332 1.00 95.94 96 LYS A N 1
ATOM 729 C CA . LYS A 1 96 ? -13.720 -12.709 20.554 1.00 95.94 96 LYS A CA 1
ATOM 730 C C . LYS A 1 96 ? -12.765 -12.643 21.744 1.00 95.94 96 LYS A C 1
ATOM 732 O O . LYS A 1 96 ? -13.210 -12.407 22.861 1.00 95.94 96 LYS A O 1
ATOM 737 N N . GLU A 1 97 ? -11.467 -12.856 21.531 1.00 96.50 97 GLU A N 1
ATOM 738 C CA . GLU A 1 97 ? -10.487 -12.695 22.609 1.00 96.50 97 GLU A CA 1
ATOM 739 C C . GLU A 1 97 ? -10.254 -11.219 22.955 1.00 96.50 97 GLU A C 1
ATOM 741 O O . GLU A 1 97 ? -10.160 -10.888 24.133 1.00 96.50 97 GLU A O 1
ATOM 746 N N . MET A 1 98 ? -10.240 -10.318 21.966 1.00 95.69 98 MET A N 1
ATOM 747 C CA . MET A 1 98 ? -10.118 -8.873 22.205 1.00 95.69 98 MET A CA 1
ATOM 748 C C . MET A 1 98 ? -11.285 -8.316 23.035 1.00 95.69 98 MET A C 1
ATOM 750 O O . MET A 1 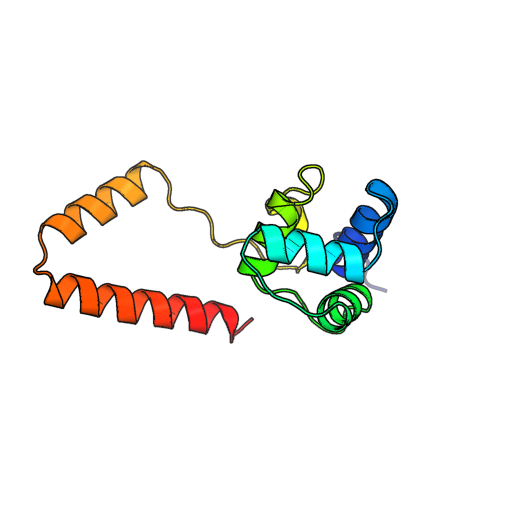98 ? -11.046 -7.507 23.931 1.00 95.69 98 MET A O 1
ATOM 754 N N . ASP A 1 99 ? -12.512 -8.802 22.816 1.00 97.00 99 ASP A N 1
ATOM 755 C CA . ASP A 1 99 ? -13.715 -8.405 23.569 1.00 97.00 99 ASP A CA 1
ATOM 756 C C . ASP A 1 99 ? -13.636 -8.734 25.072 1.00 97.00 99 ASP A C 1
ATOM 758 O O . ASP A 1 99 ? -14.372 -8.169 25.880 1.00 97.00 99 ASP A O 1
ATOM 762 N N . ARG A 1 100 ? -12.744 -9.648 25.474 1.00 96.25 100 ARG A N 1
ATOM 763 C CA . ARG A 1 100 ? -12.555 -10.055 26.879 1.00 96.25 100 ARG A CA 1
ATOM 764 C C . ARG A 1 100 ? -11.522 -9.207 27.613 1.00 96.25 100 ARG A C 1
ATOM 766 O O . ARG A 1 100 ? -11.348 -9.376 28.820 1.00 96.25 100 ARG A O 1
ATOM 773 N N . LEU A 1 101 ? -10.811 -8.345 26.894 1.00 96.69 101 LEU A N 1
ATOM 774 C CA . LEU A 1 101 ? -9.738 -7.515 27.425 1.00 96.69 101 LEU A CA 1
ATOM 775 C C . LEU A 1 101 ? -10.250 -6.122 27.779 1.00 96.69 101 LEU A C 1
ATOM 777 O O . LEU A 1 101 ? -11.192 -5.617 27.171 1.00 96.69 101 LEU A O 1
ATOM 781 N N . THR A 1 102 ? -9.581 -5.469 28.727 1.00 97.94 102 THR A N 1
ATOM 782 C CA . THR A 1 102 ? -9.831 -4.049 29.006 1.00 97.94 102 THR A CA 1
ATOM 783 C C . THR A 1 102 ? -9.314 -3.172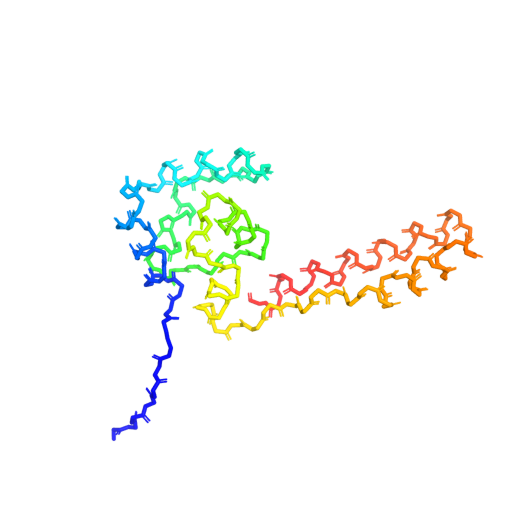 27.865 1.00 97.94 102 THR A C 1
ATOM 785 O O . THR A 1 102 ? -8.414 -3.568 27.121 1.00 97.94 102 THR A O 1
ATOM 788 N N . GLU A 1 103 ? -9.817 -1.941 27.754 1.00 96.56 103 GLU A N 1
ATOM 789 C CA . GLU A 1 103 ? -9.369 -0.991 26.724 1.00 96.56 103 GLU A CA 1
ATOM 790 C C . GLU A 1 103 ? -7.848 -0.761 26.746 1.00 96.56 103 GLU A C 1
ATOM 792 O O . GLU A 1 103 ? -7.205 -0.698 25.697 1.00 96.56 103 GLU A O 1
ATOM 797 N N . GLU A 1 104 ? -7.243 -0.684 27.935 1.00 96.81 104 GLU A N 1
ATOM 798 C CA . GLU A 1 104 ? -5.792 -0.512 28.068 1.00 96.81 104 GLU A CA 1
ATOM 799 C C . GLU A 1 104 ? -5.013 -1.721 27.538 1.00 96.81 104 GLU A C 1
ATOM 801 O O . GLU A 1 104 ? -4.008 -1.558 26.840 1.00 96.81 104 GLU A O 1
ATOM 806 N N . GLN A 1 105 ? -5.492 -2.937 27.812 1.00 96.88 105 GLN A N 1
ATOM 807 C CA . GLN A 1 105 ? -4.890 -4.174 27.312 1.00 96.88 105 GLN A CA 1
ATOM 808 C C . GLN A 1 105 ? -5.040 -4.293 25.792 1.00 96.88 105 GLN A C 1
ATOM 810 O O . GLN A 1 105 ? -4.068 -4.610 25.101 1.00 96.88 105 GLN A O 1
ATOM 815 N N . GLN A 1 106 ? -6.221 -3.966 25.258 1.00 97.19 106 GLN A N 1
ATOM 816 C CA . GLN A 1 106 ? -6.455 -3.907 23.814 1.00 97.19 106 GLN A CA 1
ATOM 817 C C . GLN A 1 106 ? -5.501 -2.909 23.145 1.00 97.19 106 GLN A C 1
ATOM 819 O O . GLN A 1 106 ? -4.846 -3.238 22.154 1.00 97.19 106 GLN A O 1
ATOM 824 N N . LYS A 1 107 ? -5.361 -1.702 23.711 1.00 96.12 107 LYS A N 1
ATOM 825 C CA . LYS A 1 107 ? -4.452 -0.665 23.204 1.00 96.12 107 LYS A CA 1
ATOM 826 C C . LYS A 1 107 ? -3.000 -1.136 23.203 1.00 96.12 107 LYS A C 1
ATOM 828 O O . LYS A 1 107 ? -2.289 -0.914 22.224 1.00 96.12 107 LYS A O 1
ATOM 833 N N . MET A 1 108 ? -2.562 -1.805 24.267 1.00 96.94 108 MET A N 1
ATOM 834 C CA . MET A 1 108 ? -1.204 -2.336 24.374 1.00 96.94 108 MET A CA 1
ATOM 835 C C . MET A 1 108 ? -0.917 -3.397 23.306 1.00 96.94 108 MET A C 1
ATOM 837 O O . MET A 1 108 ? 0.107 -3.321 22.627 1.00 96.94 108 MET A O 1
ATOM 841 N N . LEU A 1 109 ? -1.838 -4.342 23.105 1.00 96.31 109 LEU A N 1
ATOM 842 C CA . LEU A 1 109 ? -1.706 -5.369 22.070 1.00 96.31 109 LEU A CA 1
ATOM 843 C C . LEU A 1 109 ? -1.724 -4.772 20.663 1.00 96.31 109 LEU A C 1
ATOM 845 O O . LEU A 1 109 ? -0.940 -5.192 19.816 1.00 96.31 109 LEU A O 1
ATOM 849 N N . LEU A 1 110 ? -2.550 -3.754 20.413 1.00 95.75 110 LEU A N 1
ATOM 850 C CA . LEU A 1 110 ? -2.555 -3.050 19.130 1.00 95.75 110 LEU A CA 1
ATOM 851 C C . LEU A 1 110 ? -1.224 -2.343 18.848 1.00 95.75 110 LEU A C 1
ATOM 853 O O . LEU A 1 110 ? -0.770 -2.350 17.704 1.00 95.75 110 LEU A O 1
ATOM 857 N N . ILE A 1 111 ? -0.579 -1.760 19.863 1.00 95.56 111 ILE A N 1
ATOM 858 C CA . ILE A 1 111 ? 0.757 -1.161 19.719 1.00 95.56 111 ILE A CA 1
ATOM 859 C C . ILE A 1 111 ? 1.785 -2.237 19.346 1.00 95.56 111 ILE A C 1
ATOM 861 O O . ILE A 1 111 ? 2.549 -2.044 18.402 1.00 95.56 111 ILE A O 1
ATOM 865 N N . GLN A 1 112 ? 1.776 -3.382 20.033 1.00 93.19 112 GLN A N 1
ATOM 866 C CA . GLN A 1 112 ? 2.687 -4.494 19.736 1.00 93.19 112 GLN A CA 1
ATOM 867 C C . GLN A 1 112 ? 2.448 -5.071 18.335 1.00 93.19 112 GLN A C 1
ATOM 869 O O . GLN A 1 112 ? 3.393 -5.257 17.573 1.00 93.19 112 GLN A O 1
ATOM 874 N N . ALA A 1 113 ? 1.187 -5.300 17.963 1.00 91.56 113 ALA A N 1
ATOM 875 C CA . ALA A 1 113 ? 0.819 -5.806 16.646 1.00 91.56 113 ALA A CA 1
ATOM 876 C C . ALA A 1 113 ? 1.246 -4.848 15.525 1.00 91.56 113 ALA A C 1
ATOM 878 O O . ALA A 1 113 ? 1.743 -5.301 14.495 1.00 91.56 113 ALA A O 1
ATOM 879 N N . ARG A 1 114 ? 1.111 -3.528 15.735 1.00 88.00 114 ARG A N 1
ATOM 880 C CA . ARG A 1 114 ? 1.638 -2.518 14.804 1.00 88.00 114 ARG A CA 1
ATOM 881 C C . ARG A 1 114 ? 3.152 -2.589 14.697 1.00 88.00 114 ARG A C 1
ATOM 883 O O . ARG A 1 114 ? 3.647 -2.682 13.586 1.00 88.00 114 ARG A O 1
ATOM 890 N N . ALA A 1 115 ? 3.869 -2.645 15.818 1.00 88.31 115 ALA A N 1
ATOM 891 C CA . ALA A 1 115 ? 5.327 -2.743 15.801 1.00 88.31 115 ALA A CA 1
ATOM 892 C C . ALA A 1 115 ? 5.825 -3.997 15.055 1.00 88.31 115 ALA A C 1
ATOM 894 O O . ALA A 1 115 ? 6.790 -3.922 14.298 1.00 88.31 115 ALA A O 1
ATOM 895 N N . LEU A 1 116 ? 5.147 -5.141 15.214 1.00 85.62 116 LEU A N 1
ATOM 896 C CA . LEU A 1 116 ? 5.445 -6.357 14.448 1.00 85.62 116 LEU A CA 1
ATOM 897 C C . LEU A 1 116 ? 5.137 -6.184 12.953 1.00 85.62 116 LEU A C 1
ATOM 899 O O . LEU A 1 116 ? 5.922 -6.616 12.111 1.00 85.62 116 LEU A O 1
ATOM 903 N N . GLY A 1 117 ? 4.017 -5.538 12.619 1.00 81.38 117 GLY A N 1
ATOM 904 C CA . GLY A 1 117 ? 3.669 -5.182 11.242 1.00 81.38 117 GLY A CA 1
ATOM 905 C C . GLY A 1 117 ? 4.729 -4.292 10.590 1.00 81.38 117 GLY A C 1
ATOM 906 O O . GLY A 1 117 ? 5.235 -4.634 9.526 1.00 81.38 117 GLY A O 1
ATOM 907 N N . ASP A 1 118 ? 5.129 -3.220 11.270 1.00 78.88 118 ASP A N 1
ATOM 908 C CA . ASP A 1 118 ? 6.149 -2.277 10.808 1.00 78.88 118 ASP A CA 1
ATOM 909 C C . ASP A 1 118 ? 7.519 -2.960 10.668 1.00 78.88 118 ASP A C 1
ATOM 911 O O . ASP A 1 118 ? 8.241 -2.727 9.700 1.00 78.88 118 ASP A O 1
ATOM 915 N N . SER A 1 119 ? 7.876 -3.859 11.593 1.00 75.81 119 SER A N 1
ATOM 916 C CA . SER A 1 119 ? 9.119 -4.637 11.513 1.00 75.81 119 SER A CA 1
ATOM 917 C C . SER A 1 119 ? 9.142 -5.577 10.304 1.00 75.81 119 SER A C 1
ATOM 919 O O . SER A 1 119 ? 10.178 -5.702 9.648 1.00 75.81 119 SER A O 1
ATOM 921 N N . ASN A 1 120 ? 8.004 -6.183 9.954 1.00 68.31 120 ASN A N 1
ATOM 922 C CA . ASN A 1 120 ? 7.873 -6.963 8.723 1.00 68.31 120 ASN A CA 1
ATOM 923 C C . ASN A 1 120 ? 7.995 -6.092 7.466 1.00 68.31 120 ASN A C 1
ATOM 925 O O . ASN A 1 120 ? 8.341 -6.611 6.417 1.00 68.31 120 ASN A O 1
ATOM 929 N N . GLU A 1 121 ? 7.718 -4.791 7.534 1.00 65.75 121 GLU A N 1
ATOM 930 C CA . GLU A 1 121 ? 7.954 -3.876 6.411 1.00 65.75 121 GLU A CA 1
ATOM 931 C C . GLU A 1 121 ? 9.414 -3.404 6.321 1.00 65.75 121 GLU A C 1
ATOM 933 O O . GLU A 1 121 ? 9.850 -3.013 5.241 1.00 65.75 121 GLU A O 1
ATOM 938 N N . GLN A 1 122 ? 10.162 -3.431 7.432 1.00 60.69 122 GLN A N 1
ATOM 939 C CA . GLN A 1 122 ? 11.557 -2.973 7.512 1.00 60.69 122 GLN A CA 1
ATOM 940 C C . GLN A 1 122 ? 12.593 -4.076 7.257 1.00 60.69 122 GLN A C 1
ATOM 942 O O . GLN A 1 122 ? 13.652 -3.795 6.702 1.00 60.69 122 GLN A O 1
ATOM 947 N N . ASN A 1 123 ? 12.310 -5.320 7.652 1.00 49.56 123 ASN A N 1
ATOM 948 C CA . ASN A 1 123 ? 13.198 -6.478 7.456 1.00 49.56 123 ASN A CA 1
ATOM 949 C C . ASN A 1 123 ? 13.043 -7.125 6.066 1.00 49.56 123 ASN A C 1
ATOM 951 O O . ASN A 1 123 ? 13.332 -8.309 5.883 1.00 49.56 123 ASN A O 1
ATOM 955 N N . VAL A 1 124 ? 12.526 -6.360 5.107 1.00 44.38 124 VAL A N 1
ATOM 956 C CA . VAL A 1 124 ? 12.011 -6.823 3.819 1.00 44.38 124 VAL A CA 1
ATOM 957 C C . VAL A 1 124 ? 12.586 -6.011 2.675 1.00 44.38 124 VAL A C 1
ATOM 959 O O . VAL A 1 124 ? 12.701 -4.777 2.788 1.00 44.38 124 VAL A O 1
#

pLDDT: mean 87.54, std 14.1, range [35.78, 97.94]

Organism: NCBI:txid42234

Radius of gyration: 17.68 Å; chains: 1; bounding box: 39×34×50 Å

Sequence (124 aa):
MSDQGEGETFAEALAALKAEYDVSDSEIARRLEKQGLKLSAAAVNHWSLGKRVPRSDAIRALSAAFPKFSELRLFAATGKRPPAPLSPDRREAMLKEMDRLTEEQQKMLLIQARALGDSNEQNV

Secondary structure (DSSP, 8-state):
-----PPPPHHHHHHHHHHHHT--HHHHHHHHHHTT----HHHHHHHHTTSSPPPHHHHHHHHHH-TTS-HHHHHHTTTSPPPPPPPHHHHHHHHHHHTTS-HHHHHHHHHHHHHHHHHHHH--

Foldseek 3Di:
DDDDPDDAALLRLLVVLCVVVVDALQRLQVQLVVVVDHDDSVVSVCSNVVVDQDFLSSLVSNCVSRVVCHSQNNQVNNVHGPPDPQDPVRVVVV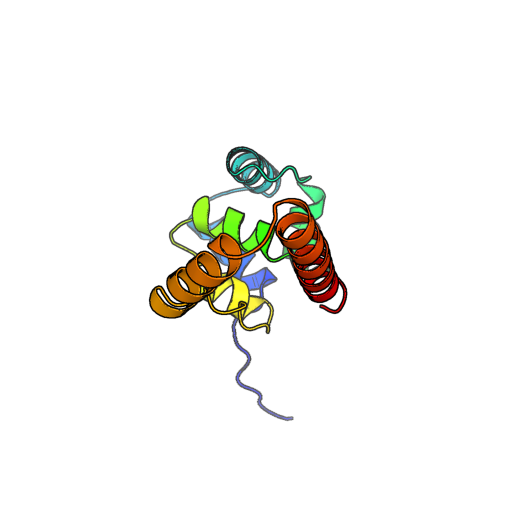VVVLVVDDPVVNVVVVVVVVVVVVVVRVVD

InterPro domains:
  IPR010982 Lambda repressor-like, DNA-binding domain superfamily [G3DSA:1.10.260.40] (1-67)